Protein AF-0000000082645077 (afdb_homodimer)

Solvent-accessible surface area (backbone atoms only — not comparable to full-atom values): 9874 Å² total; per-residue (Å²): 129,89,68,82,76,76,84,71,84,63,96,51,67,47,40,76,39,83,41,54,35,38,52,35,47,52,47,44,44,51,52,49,15,63,71,71,72,48,51,51,40,56,51,53,43,56,54,58,52,54,60,72,70,38,62,68,59,55,52,54,44,64,71,38,95,59,23,68,64,49,48,48,45,55,63,52,60,83,68,73,63,81,120,130,88,68,81,75,77,83,70,82,57,95,54,64,45,42,78,38,81,41,54,36,37,53,36,48,51,47,46,44,51,52,47,15,63,72,71,72,48,50,51,40,57,50,53,43,56,53,56,52,53,61,75,71,39,63,67,59,55,53,53,43,64,70,38,94,60,22,68,64,51,47,47,43,55,62,50,61,81,67,73,64,80,121

Secondary structure (DSSP, 8-state):
-------------EEEEEEEEEHHHHHHHHHHHHHHT--HHHHHHHHHGGGGG-HHHHHHHHTSTTHHHHHHHHH--------/-------------EEEEEEEEEHHHHHHHHHHHHHHT--HHHHHHHHHGGGGG-HHHHHHHHTSTTHHHHHHHHH--------

pLDDT: mean 79.12, std 24.54, range [21.06, 97.06]

Foldseek 3Di:
DPDPPDDDDPPPPDDDDDDDDDPVVVVVLVVVCVVVVHDSVVVVVVVVLCVVVPPVVLVVLVPDPCSVVVCCVSPDPPPPPPD/DPPPPDPPPPVPPDDDDDDDDDPVVVVVLVVVCVVVVHDSVVVVVVVVLCVVVPPVVLVVLVPDPCSVVVCCVSPDPPPPPPD

Organism: NCBI:txid247480

Sequence (166 aa):
MKKMKFIKPRNKQALRVYWKIYGRTRYIVKYYAAYTEHTEEEIVDEFLTNILLDENFLEWIKNKRYNKRIMNRIFNSRETSIGMKKMKFIKPRNKQALRVYWKIYGRTRYIVKYYAAYTEHTEEEIVDEFLTNILLDENFLEWIKNKRYNKRIMNRIFNSRETSIG

Radius of gyration: 17.34 Å; Cα contacts (8 Å, |Δi|>4): 154; chains: 2; bounding box: 53×48×31 Å

Structure (mmCIF, N/CA/C/O backbone):
data_AF-0000000082645077-model_v1
#
loop_
_entity.id
_entity.type
_entity.pdbx_description
1 polymer 'FAD assembly factor SdhE'
#
loop_
_atom_site.group_PDB
_atom_site.id
_atom_site.type_symbol
_atom_site.label_atom_id
_atom_site.label_alt_id
_atom_site.label_comp_id
_atom_site.label_asym_id
_atom_site.label_entity_id
_atom_site.label_seq_id
_atom_site.pdbx_PDB_ins_code
_atom_site.Cartn_x
_atom_site.Cartn_y
_atom_site.Cartn_z
_atom_site.occupancy
_atom_site.B_iso_or_equiv
_atom_site.auth_seq_id
_atom_site.auth_comp_id
_atom_site.auth_asym_id
_atom_site.auth_atom_id
_atom_site.pdbx_PDB_model_num
ATOM 1 N N . MET A 1 1 ? 14.414 11.109 -18.719 1 22.25 1 MET A N 1
ATOM 2 C CA . MET A 1 1 ? 14.008 9.75 -18.375 1 22.25 1 MET A CA 1
ATOM 3 C C . MET A 1 1 ? 14.156 9.516 -16.875 1 22.25 1 MET A C 1
ATOM 5 O O . MET A 1 1 ? 15.266 9.492 -16.344 1 22.25 1 MET A O 1
ATOM 9 N N . LYS A 1 2 ? 13.32 10.102 -15.914 1 28.69 2 LYS A N 1
ATOM 10 C CA . LYS A 1 2 ? 13.586 10.195 -14.484 1 28.69 2 LYS A CA 1
ATOM 11 C C . LYS A 1 2 ? 13.68 8.812 -13.852 1 28.69 2 LYS A C 1
ATOM 13 O O . LYS A 1 2 ? 12.758 8 -13.977 1 28.69 2 LYS A O 1
ATOM 18 N N . LYS A 1 3 ? 14.961 8.266 -13.664 1 30.94 3 LYS A N 1
ATOM 19 C CA . LYS A 1 3 ? 15.508 7.008 -13.18 1 30.94 3 LYS A CA 1
ATOM 20 C C . LYS A 1 3 ? 14.812 6.566 -11.891 1 30.94 3 LYS A C 1
ATOM 22 O O . LYS A 1 3 ? 14.531 7.391 -11.023 1 30.94 3 LYS A O 1
ATOM 27 N N . MET A 1 4 ? 14.25 5.5 -12.008 1 31.78 4 MET A N 1
ATOM 28 C CA . MET A 1 4 ? 13.664 4.844 -10.844 1 31.78 4 MET A CA 1
ATOM 29 C C . MET A 1 4 ? 14.625 4.875 -9.664 1 31.78 4 MET A C 1
ATOM 31 O O . MET A 1 4 ? 15.781 4.477 -9.789 1 31.78 4 MET A O 1
ATOM 35 N N . LYS A 1 5 ? 14.836 5.867 -8.898 1 36.72 5 LYS A N 1
ATOM 36 C CA . LYS A 1 5 ? 15.719 5.984 -7.742 1 36.72 5 LYS A CA 1
ATOM 37 C C . LYS A 1 5 ? 15.555 4.793 -6.801 1 36.72 5 LYS A C 1
ATOM 39 O O . LYS A 1 5 ? 14.43 4.387 -6.504 1 36.72 5 LYS A O 1
ATOM 44 N N . PHE A 1 6 ? 16.594 3.93 -6.883 1 33.56 6 PHE A N 1
ATOM 45 C CA . PHE A 1 6 ? 16.828 2.713 -6.113 1 33.56 6 PHE A CA 1
ATOM 46 C C . PHE A 1 6 ? 16.766 2.994 -4.617 1 33.56 6 PHE A C 1
ATOM 48 O O . PHE A 1 6 ? 17.094 4.098 -4.176 1 33.56 6 PHE A O 1
ATOM 55 N N . ILE A 1 7 ? 16.062 2.266 -3.867 1 37.91 7 ILE A N 1
ATOM 56 C CA . ILE A 1 7 ? 15.602 2.305 -2.482 1 37.91 7 ILE A CA 1
ATOM 57 C C . ILE A 1 7 ? 16.797 2.111 -1.539 1 37.91 7 ILE A C 1
ATOM 59 O O . ILE A 1 7 ? 17.453 1.077 -1.578 1 37.91 7 ILE A O 1
ATOM 63 N N . LYS A 1 8 ? 17.641 3.133 -1.271 1 35.66 8 LYS A N 1
ATOM 64 C CA . LYS A 1 8 ? 18.641 2.91 -0.223 1 35.66 8 LYS A CA 1
ATOM 65 C C . LYS A 1 8 ? 17.969 2.691 1.131 1 35.66 8 LYS A C 1
ATOM 67 O O . LYS A 1 8 ? 16.953 3.326 1.439 1 35.66 8 LYS A O 1
ATOM 72 N N . PRO A 1 9 ? 18.453 1.648 1.857 1 35.16 9 PRO A N 1
ATOM 73 C CA . PRO A 1 9 ? 17.844 1.271 3.139 1 35.16 9 PRO A CA 1
ATOM 74 C C . PRO A 1 9 ? 18 2.352 4.207 1 35.16 9 PRO A C 1
ATOM 76 O O . PRO A 1 9 ? 19.109 2.842 4.43 1 35.16 9 PRO A O 1
ATOM 79 N N . ARG A 1 10 ? 17.719 3.48 4.328 1 41.16 10 ARG A N 1
ATOM 80 C CA . ARG A 1 10 ? 17.969 4.297 5.512 1 41.16 10 ARG A CA 1
ATOM 81 C C . ARG A 1 10 ? 17.328 3.67 6.75 1 41.16 10 ARG A C 1
ATOM 83 O O . ARG A 1 10 ? 16.359 2.916 6.645 1 41.16 10 ARG A O 1
ATOM 90 N N . ASN A 1 11 ? 18.156 3.57 7.949 1 41.81 11 ASN A N 1
ATOM 91 C CA . ASN A 1 11 ? 17.656 3.139 9.25 1 41.81 11 ASN A CA 1
ATOM 92 C C . ASN A 1 11 ? 16.25 3.686 9.531 1 41.81 11 ASN A C 1
ATOM 94 O O . ASN A 1 11 ? 16.109 4.785 10.062 1 41.81 11 ASN A O 1
ATOM 98 N N . LYS A 1 12 ? 15.492 3.793 8.539 1 52.06 12 LYS A N 1
ATOM 99 C CA . LYS A 1 12 ? 14.188 4.441 8.625 1 52.06 12 LYS A CA 1
ATOM 100 C C . LYS A 1 12 ? 13.289 3.732 9.633 1 52.06 12 LYS A C 1
ATOM 102 O O . LYS A 1 12 ? 13.383 2.516 9.805 1 52.06 12 LYS A O 1
ATOM 107 N N . GLN A 1 13 ? 13.07 4.516 10.781 1 63.06 13 GLN A N 1
ATOM 108 C CA . GLN A 1 13 ? 12.227 4.055 11.883 1 63.06 13 GLN A CA 1
ATOM 109 C C . GLN A 1 13 ? 11.023 3.283 11.359 1 63.06 13 GLN A C 1
ATOM 111 O O . GLN A 1 13 ? 9.93 3.846 11.219 1 63.06 13 GLN A O 1
ATOM 116 N N . ALA A 1 14 ? 11.422 2.365 10.672 1 67.75 14 ALA A N 1
ATOM 117 C CA . ALA A 1 14 ? 10.32 1.484 10.289 1 67.75 14 ALA A CA 1
ATOM 118 C C . ALA A 1 14 ? 9.695 0.826 11.516 1 67.75 14 ALA A C 1
ATOM 120 O O . ALA A 1 14 ? 10.406 0.444 12.453 1 67.75 14 ALA A O 1
ATOM 121 N N . LEU A 1 15 ? 8.461 1.074 11.617 1 78.25 15 LEU A N 1
ATOM 122 C CA . LEU A 1 15 ? 7.68 0.444 12.672 1 78.25 15 LEU A CA 1
ATOM 123 C C . LEU A 1 15 ? 6.676 -0.548 12.094 1 78.25 15 LEU A C 1
ATOM 125 O O . LEU A 1 15 ? 6.277 -0.428 10.938 1 78.25 15 LEU A O 1
ATOM 129 N N . ARG A 1 16 ? 6.398 -1.493 12.938 1 84 16 ARG A N 1
ATOM 130 C CA . ARG A 1 16 ? 5.395 -2.469 12.523 1 84 16 ARG A CA 1
ATOM 131 C C . ARG A 1 16 ? 4.004 -1.849 12.516 1 84 16 ARG A C 1
ATOM 133 O O . ARG A 1 16 ? 3.631 -1.127 13.445 1 84 16 ARG A O 1
ATOM 140 N N . VAL A 1 17 ? 3.459 -2.037 11.391 1 86.44 17 VAL A N 1
ATOM 141 C CA . VAL A 1 17 ? 2.068 -1.605 11.281 1 86.44 17 VAL A CA 1
ATOM 142 C C . VAL A 1 17 ? 1.16 -2.822 11.125 1 86.44 17 VAL A C 1
ATOM 144 O O . VAL A 1 17 ? 1.559 -3.828 10.531 1 86.44 17 VAL A O 1
ATOM 147 N N . TYR A 1 18 ? -0.104 -2.691 11.75 1 84.94 18 TYR A N 1
ATOM 148 C CA . TYR A 1 18 ? -1.086 -3.768 11.672 1 84.94 18 TYR A CA 1
ATOM 149 C C . TYR A 1 18 ? -2.295 -3.344 10.852 1 84.94 18 TYR A C 1
ATOM 151 O O . TYR A 1 18 ? -3.26 -2.797 11.391 1 84.94 18 TYR A O 1
ATOM 159 N N . TRP A 1 19 ? -2.139 -3.539 9.555 1 91.44 19 TRP A N 1
ATOM 160 C CA . TRP A 1 19 ? -3.295 -3.291 8.695 1 91.44 19 TRP A CA 1
ATOM 161 C C . TRP A 1 19 ? -4.012 -4.594 8.359 1 91.44 19 TRP A C 1
ATOM 163 O O . TRP A 1 19 ? -3.367 -5.613 8.102 1 91.44 19 TRP A O 1
ATOM 173 N N . LYS A 1 20 ? -5.293 -4.582 8.461 1 90.06 20 LYS A N 1
ATOM 174 C CA . LYS A 1 20 ? -6.09 -5.672 7.906 1 90.06 20 LYS A CA 1
ATOM 175 C C . LYS A 1 20 ? -6.184 -5.57 6.387 1 90.06 20 LYS A C 1
ATOM 177 O O . LYS A 1 20 ? -6.797 -4.645 5.859 1 90.06 20 LYS A O 1
ATOM 182 N N . ILE A 1 21 ? -5.586 -6.566 5.758 1 91.94 21 ILE A N 1
ATOM 183 C CA . ILE A 1 21 ? -5.477 -6.527 4.305 1 91.94 21 ILE A CA 1
ATOM 184 C C . ILE A 1 21 ? -6.188 -7.734 3.697 1 91.94 21 ILE A C 1
ATOM 186 O O . ILE A 1 21 ? -6.113 -8.844 4.234 1 91.94 21 ILE A O 1
ATOM 190 N N . TYR A 1 22 ? -6.863 -7.492 2.598 1 87.38 22 TYR A N 1
ATOM 191 C CA . TYR A 1 22 ? -7.539 -8.57 1.889 1 87.38 22 TYR A CA 1
ATOM 192 C C . TYR A 1 22 ? -6.539 -9.594 1.364 1 87.38 22 TYR A C 1
ATOM 194 O O . TYR A 1 22 ? -5.418 -9.234 0.987 1 87.38 22 TYR A O 1
ATOM 202 N N . GLY A 1 23 ? -6.969 -10.773 1.388 1 88.69 23 GLY A N 1
ATOM 203 C CA . GLY A 1 23 ? -6.133 -11.867 0.914 1 88.69 23 GLY A CA 1
ATOM 204 C C . GLY A 1 23 ? -5.586 -11.633 -0.483 1 88.69 23 GLY A C 1
ATOM 205 O O . GLY A 1 23 ? -4.395 -11.828 -0.727 1 88.69 23 GLY A O 1
ATOM 206 N N . ARG A 1 24 ? -6.414 -11.203 -1.298 1 91.44 24 ARG A N 1
ATOM 207 C CA . ARG A 1 24 ? -6.008 -10.93 -2.674 1 91.44 24 ARG A CA 1
ATOM 208 C C . ARG A 1 24 ? -4.859 -9.93 -2.719 1 91.44 24 ARG A C 1
ATOM 210 O O . ARG A 1 24 ? -3.867 -10.148 -3.416 1 91.44 24 ARG A O 1
ATOM 217 N N . THR A 1 25 ? -5.031 -8.859 -2.023 1 94.31 25 THR A N 1
ATOM 218 C CA . THR A 1 25 ? -4.008 -7.82 -1.992 1 94.31 25 THR A CA 1
ATOM 219 C C . THR A 1 25 ? -2.701 -8.367 -1.421 1 94.31 25 THR A C 1
ATOM 221 O O . THR A 1 25 ? -1.621 -8.078 -1.938 1 94.31 25 THR A O 1
ATOM 224 N N . ARG A 1 26 ? -2.803 -9.203 -0.411 1 94.31 26 ARG A N 1
ATOM 225 C CA . ARG A 1 26 ? -1.617 -9.828 0.166 1 94.31 26 ARG A CA 1
ATOM 226 C C . ARG A 1 26 ? -0.901 -10.703 -0.862 1 94.31 26 ARG A C 1
ATOM 228 O O . ARG A 1 26 ? 0.33 -10.695 -0.937 1 94.31 26 ARG A O 1
ATOM 235 N N . TYR A 1 27 ? -1.631 -11.391 -1.647 1 94.31 27 TYR A N 1
ATOM 236 C CA . TYR A 1 27 ? -1.033 -12.242 -2.668 1 94.31 27 TYR A CA 1
ATOM 237 C C . TYR A 1 27 ? -0.37 -11.406 -3.758 1 94.31 27 TYR A C 1
ATOM 239 O O . TYR A 1 27 ? 0.713 -11.75 -4.238 1 94.31 27 TYR A O 1
ATOM 247 N N . ILE A 1 28 ? -1.015 -10.391 -4.098 1 96.12 28 ILE A N 1
ATOM 248 C CA . ILE A 1 28 ? -0.447 -9.492 -5.102 1 96.12 28 ILE A CA 1
ATOM 249 C C . ILE A 1 28 ? 0.927 -9.016 -4.648 1 96.12 28 ILE A C 1
ATOM 251 O O . ILE A 1 28 ? 1.904 -9.102 -5.395 1 96.12 28 ILE A O 1
ATOM 255 N N . VAL A 1 29 ? 0.992 -8.508 -3.416 1 96.62 29 VAL A N 1
ATOM 256 C CA . VAL A 1 29 ? 2.24 -7.992 -2.869 1 96.62 29 VAL A CA 1
ATOM 257 C C . VAL A 1 29 ? 3.283 -9.109 -2.812 1 96.62 29 VAL A C 1
ATOM 259 O O . VAL A 1 29 ? 4.441 -8.906 -3.188 1 96.62 29 VAL A O 1
ATOM 262 N N . LYS A 1 30 ? 2.877 -10.273 -2.387 1 96.19 30 LYS A N 1
ATOM 263 C CA . LYS A 1 30 ? 3.77 -11.422 -2.256 1 96.19 30 LYS A CA 1
ATOM 264 C C . LYS A 1 30 ? 4.387 -11.797 -3.602 1 96.19 30 LYS A C 1
ATOM 266 O O . LYS A 1 30 ? 5.605 -11.953 -3.709 1 96.19 30 LYS A O 1
ATOM 271 N N . TYR A 1 31 ? 3.588 -11.922 -4.602 1 96.5 31 TYR A N 1
ATOM 272 C CA . TYR A 1 31 ? 4.074 -12.336 -5.914 1 96.5 31 TYR A CA 1
ATOM 273 C C . TYR A 1 31 ? 4.883 -11.227 -6.57 1 96.5 31 TYR A C 1
ATOM 275 O O . TYR A 1 31 ? 5.863 -11.492 -7.27 1 96.5 31 TYR A O 1
ATOM 283 N N . TYR A 1 32 ? 4.508 -10.008 -6.375 1 96.94 32 TYR A N 1
ATOM 284 C CA . TYR A 1 32 ? 5.273 -8.898 -6.934 1 96.94 32 TYR A CA 1
ATOM 285 C C . TYR A 1 32 ? 6.66 -8.82 -6.301 1 96.94 32 TYR A C 1
ATOM 287 O O . TYR A 1 32 ? 7.641 -8.492 -6.973 1 96.94 32 TYR A O 1
ATOM 295 N N . ALA A 1 33 ? 6.676 -9.039 -4.965 1 96.75 33 ALA A N 1
ATOM 296 C CA . ALA A 1 33 ? 7.957 -9.102 -4.262 1 96.75 33 ALA A CA 1
ATOM 297 C C . ALA A 1 33 ? 8.859 -10.172 -4.871 1 96.75 33 ALA A C 1
ATOM 299 O O . ALA A 1 33 ? 10.047 -9.922 -5.109 1 96.75 33 ALA A O 1
ATOM 300 N N . ALA A 1 34 ? 8.273 -11.336 -5.188 1 96 34 ALA A N 1
ATOM 301 C CA . ALA A 1 34 ? 9.031 -12.414 -5.836 1 96 34 ALA A CA 1
ATOM 302 C C . ALA A 1 34 ? 9.477 -12 -7.234 1 96 34 ALA A C 1
ATOM 304 O O . ALA A 1 34 ? 10.625 -12.234 -7.621 1 96 34 ALA A O 1
ATOM 305 N N . TYR A 1 35 ? 8.609 -11.359 -7.906 1 96.12 35 TYR A N 1
ATOM 306 C CA . TYR A 1 35 ? 8.836 -10.906 -9.273 1 96.12 35 TYR A CA 1
ATOM 307 C C . TYR A 1 35 ? 9.992 -9.906 -9.328 1 96.12 35 TYR A C 1
ATOM 309 O O . TYR A 1 35 ? 10.867 -10.008 -10.188 1 96.12 35 TYR A O 1
ATOM 317 N N . THR A 1 36 ? 10.031 -8.938 -8.445 1 96.69 36 THR A N 1
ATOM 318 C CA . THR A 1 36 ? 11 -7.848 -8.461 1 96.69 36 THR A CA 1
ATOM 319 C C . THR A 1 36 ? 12.211 -8.195 -7.602 1 96.69 36 THR A C 1
ATOM 321 O O . THR A 1 36 ? 13.188 -7.438 -7.562 1 96.69 36 THR A O 1
ATOM 324 N N . GLU A 1 37 ? 12.164 -9.32 -6.832 1 95.75 37 GLU A N 1
ATOM 325 C CA . GLU A 1 37 ? 13.219 -9.719 -5.906 1 95.75 37 GLU A CA 1
ATOM 326 C C . GLU A 1 37 ? 13.422 -8.672 -4.812 1 95.75 37 GLU A C 1
ATOM 328 O O . GLU A 1 37 ? 14.555 -8.289 -4.52 1 95.75 37 GLU A O 1
ATOM 333 N N . HIS A 1 38 ? 12.398 -8.078 -4.301 1 95.81 38 HIS A N 1
ATOM 334 C CA . HIS A 1 38 ? 12.336 -7.176 -3.154 1 95.81 38 HIS A CA 1
ATOM 335 C C . HIS A 1 38 ? 11.508 -7.781 -2.025 1 95.81 38 HIS A C 1
ATOM 337 O O . HIS A 1 38 ? 10.844 -8.805 -2.215 1 95.81 38 HIS A O 1
ATOM 343 N N . THR A 1 39 ? 11.672 -7.188 -0.858 1 95 39 THR A N 1
ATOM 344 C CA . THR A 1 39 ? 10.812 -7.633 0.238 1 95 39 THR A CA 1
ATOM 345 C C . THR A 1 39 ? 9.422 -7.027 0.114 1 95 39 THR A C 1
ATOM 347 O O . THR A 1 39 ? 9.234 -6.016 -0.569 1 95 39 THR A O 1
ATOM 350 N N . GLU A 1 40 ? 8.438 -7.691 0.71 1 95.75 40 GLU A N 1
ATOM 351 C CA . GLU A 1 40 ? 7.078 -7.152 0.723 1 95.75 40 GLU A CA 1
ATOM 352 C C . GLU A 1 40 ? 7.051 -5.742 1.306 1 95.75 40 GLU A C 1
ATOM 354 O O . GLU A 1 40 ? 6.359 -4.863 0.788 1 95.75 40 GLU A O 1
ATOM 359 N N . GLU A 1 41 ? 7.812 -5.562 2.365 1 93.75 41 GLU A N 1
ATOM 360 C CA . GLU A 1 41 ? 7.879 -4.258 3.023 1 93.75 41 GLU A CA 1
ATOM 361 C C . GLU A 1 41 ? 8.375 -3.18 2.064 1 93.75 41 GLU A C 1
ATOM 363 O O . GLU A 1 41 ? 7.848 -2.064 2.053 1 93.75 41 GLU A O 1
ATOM 368 N N . GLU A 1 42 ? 9.344 -3.48 1.31 1 93.56 42 GLU A N 1
ATOM 369 C CA . GLU A 1 42 ? 9.859 -2.539 0.322 1 93.56 42 GLU A CA 1
ATOM 370 C C . GLU A 1 42 ? 8.812 -2.221 -0.74 1 93.56 42 GLU A C 1
ATOM 372 O O . GLU A 1 42 ? 8.648 -1.063 -1.136 1 93.56 42 GLU A O 1
ATOM 377 N N . ILE A 1 43 ? 8.086 -3.242 -1.192 1 95.38 43 ILE A N 1
ATOM 378 C CA . ILE A 1 43 ? 7.043 -3.076 -2.199 1 95.38 43 ILE A CA 1
ATOM 379 C C . ILE A 1 43 ? 5.938 -2.174 -1.655 1 95.38 43 ILE A C 1
ATOM 381 O O . ILE A 1 43 ? 5.527 -1.218 -2.318 1 95.38 43 ILE A O 1
ATOM 385 N N . VAL A 1 44 ? 5.473 -2.494 -0.463 1 96.06 44 VAL A N 1
ATOM 386 C CA . VAL A 1 44 ? 4.379 -1.748 0.152 1 96.06 44 VAL A CA 1
ATOM 387 C C . VAL A 1 44 ? 4.793 -0.291 0.346 1 96.06 44 VAL A C 1
ATOM 389 O O . VAL A 1 44 ? 4.062 0.625 -0.04 1 96.06 44 VAL A O 1
ATOM 392 N N . ASP A 1 45 ? 5.977 -0.073 0.841 1 92.88 45 ASP A N 1
ATOM 393 C CA . ASP A 1 45 ? 6.473 1.278 1.08 1 92.88 45 ASP A CA 1
ATOM 394 C C . ASP A 1 45 ? 6.539 2.076 -0.219 1 92.88 45 ASP A C 1
ATOM 396 O O . ASP A 1 45 ? 6.078 3.219 -0.277 1 92.88 45 ASP A O 1
ATOM 400 N N . GLU A 1 46 ? 7.062 1.467 -1.194 1 92.5 46 GLU A N 1
ATOM 401 C CA . GLU A 1 46 ? 7.258 2.16 -2.465 1 92.5 46 GLU A CA 1
ATOM 402 C C . GLU A 1 46 ? 5.922 2.494 -3.121 1 92.5 46 GLU A C 1
ATOM 404 O O . GLU A 1 46 ? 5.73 3.604 -3.621 1 92.5 46 GLU A O 1
ATOM 409 N N . PHE A 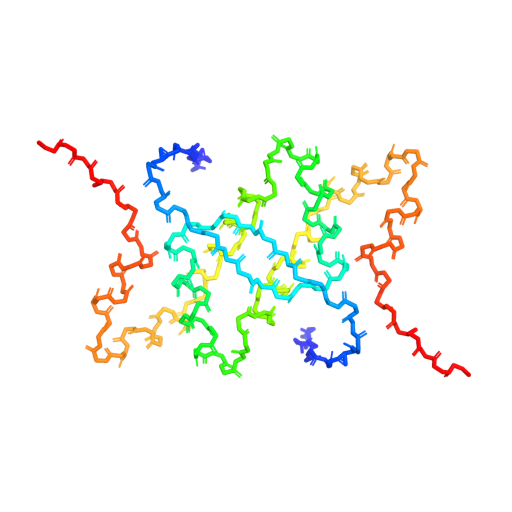1 47 ? 5.047 1.593 -3.164 1 94.56 47 PHE A N 1
ATOM 410 C CA . PHE A 1 47 ? 3.777 1.817 -3.848 1 94.56 47 PHE A CA 1
ATOM 411 C C . PHE A 1 47 ? 2.932 2.842 -3.098 1 94.56 47 PHE A C 1
ATOM 413 O O . PHE A 1 47 ? 2.242 3.654 -3.715 1 94.56 47 PHE A O 1
ATOM 420 N N . LEU A 1 48 ? 2.945 2.826 -1.779 1 95.75 48 LEU A N 1
ATOM 421 C CA . LEU A 1 48 ? 2.131 3.75 -0.998 1 95.75 48 LEU A CA 1
ATOM 422 C C . LEU A 1 48 ? 2.664 5.176 -1.11 1 95.75 48 LEU A C 1
ATOM 424 O O . LEU A 1 48 ? 1.904 6.137 -0.981 1 95.75 48 LEU A O 1
ATOM 428 N N . THR A 1 49 ? 3.918 5.32 -1.389 1 93.25 49 THR A N 1
ATOM 429 C CA . THR A 1 49 ? 4.477 6.652 -1.578 1 93.25 49 THR A CA 1
ATOM 430 C 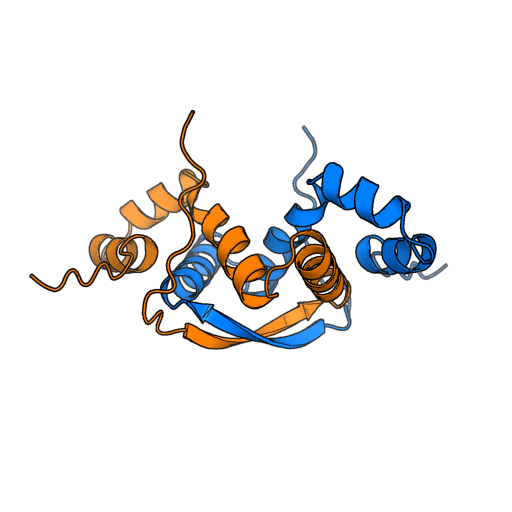C . THR A 1 49 ? 3.893 7.312 -2.824 1 93.25 49 THR A C 1
ATOM 432 O O . THR A 1 49 ? 3.918 8.539 -2.955 1 93.25 49 THR A O 1
ATOM 435 N N . ASN A 1 50 ? 3.268 6.477 -3.682 1 91.25 50 ASN A N 1
ATOM 436 C CA . ASN A 1 50 ? 2.643 7.004 -4.891 1 91.25 50 ASN A CA 1
ATOM 437 C C . ASN A 1 50 ? 1.433 7.871 -4.562 1 91.25 50 ASN A C 1
ATOM 439 O O . ASN A 1 50 ? 0.958 8.633 -5.41 1 91.25 50 ASN A O 1
ATOM 443 N N . ILE A 1 51 ? 0.96 7.809 -3.447 1 95.06 51 ILE A N 1
ATOM 444 C CA . ILE A 1 51 ? -0.136 8.648 -2.982 1 95.06 51 ILE A CA 1
ATOM 445 C C . ILE A 1 51 ? 0.243 10.125 -3.137 1 95.06 51 ILE A C 1
ATOM 447 O O . ILE A 1 51 ? -0.615 10.969 -3.406 1 95.06 51 ILE A O 1
ATOM 451 N N . LEU A 1 52 ? 1.521 10.43 -3.1 1 94.19 52 LEU A N 1
ATOM 452 C CA . LEU A 1 52 ? 2.016 11.805 -3.141 1 94.19 52 LEU A CA 1
ATOM 453 C C . LEU A 1 52 ? 1.895 12.383 -4.547 1 94.19 52 LEU A C 1
ATOM 455 O O . LEU A 1 52 ? 2.078 13.586 -4.746 1 94.19 52 LEU A O 1
ATOM 459 N N . LEU A 1 53 ? 1.492 11.555 -5.477 1 92.88 53 LEU A N 1
ATOM 460 C CA . LEU A 1 53 ? 1.284 12.023 -6.844 1 92.88 53 LEU A CA 1
ATOM 461 C C . LEU A 1 53 ? -0.081 12.688 -6.988 1 92.88 53 LEU A C 1
ATOM 463 O O . LEU A 1 53 ? -0.35 13.352 -7.992 1 92.88 53 LEU A O 1
ATOM 467 N N . ASP A 1 54 ? -0.912 12.492 -6.031 1 93.62 54 ASP A N 1
ATOM 468 C CA . ASP A 1 54 ? -2.215 13.148 -6.035 1 93.62 54 ASP A CA 1
ATOM 469 C C . ASP A 1 54 ? -2.084 14.633 -5.68 1 93.62 54 ASP A C 1
ATOM 471 O O . ASP A 1 54 ? -1.974 14.984 -4.504 1 93.62 54 ASP A O 1
ATOM 475 N N . GLU A 1 55 ? -2.209 15.43 -6.664 1 95 55 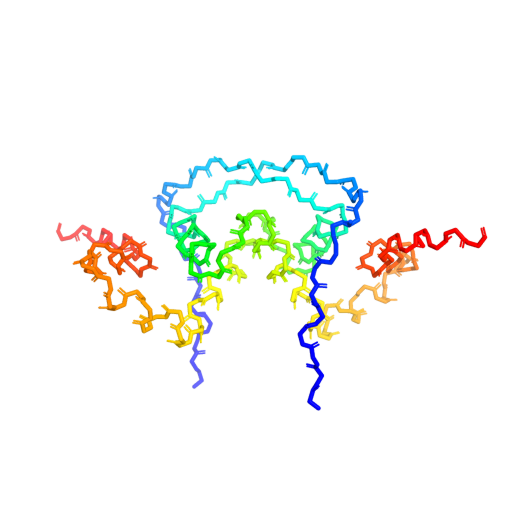GLU A N 1
ATOM 476 C CA . GLU A 1 55 ? -2.008 16.859 -6.488 1 95 55 GLU A CA 1
ATOM 477 C C . GLU A 1 55 ? -3.088 17.469 -5.594 1 95 55 GLU A C 1
ATOM 479 O O . GLU A 1 55 ? -2.828 18.406 -4.848 1 95 55 GLU A O 1
ATOM 484 N N . ASN A 1 56 ? -4.301 16.953 -5.715 1 96.94 56 ASN A N 1
ATOM 485 C CA . ASN A 1 56 ? -5.383 17.453 -4.871 1 96.94 56 ASN A CA 1
ATOM 486 C C . ASN A 1 56 ? -5.125 17.172 -3.396 1 96.94 56 ASN A C 1
ATOM 488 O O . ASN A 1 56 ? -5.484 17.969 -2.529 1 96.94 56 ASN A O 1
ATOM 492 N N . PHE A 1 57 ? -4.574 16 -3.17 1 96.25 57 PHE A N 1
ATOM 493 C CA . PHE A 1 57 ? -4.184 15.648 -1.813 1 96.25 57 PHE A CA 1
ATOM 494 C C . PHE A 1 57 ? -3.154 16.625 -1.267 1 96.25 57 PHE A C 1
ATOM 496 O O . PHE A 1 57 ? -3.281 17.094 -0.135 1 96.25 57 PHE A O 1
ATOM 503 N N . LEU A 1 58 ? -2.158 16.969 -2.018 1 95.94 58 LEU A N 1
ATOM 504 C CA . LEU A 1 58 ? -1.121 17.906 -1.594 1 95.94 58 LEU A CA 1
ATOM 505 C C . LEU A 1 58 ? -1.707 19.297 -1.348 1 95.94 58 LEU A C 1
ATOM 507 O O . LEU A 1 58 ? -1.304 19.984 -0.409 1 95.94 58 LEU A O 1
ATOM 511 N N . GLU A 1 59 ? -2.619 19.719 -2.158 1 96.56 59 GLU A N 1
ATOM 512 C CA . GLU A 1 59 ? -3.295 21 -1.965 1 96.56 59 GLU A CA 1
ATOM 513 C C . GLU A 1 59 ? -4.094 21 -0.666 1 96.56 59 GLU A C 1
ATOM 515 O O . GLU A 1 59 ? -4.129 22.016 0.041 1 96.56 59 GLU A O 1
ATOM 520 N N . TRP A 1 60 ? -4.777 19.875 -0.492 1 96.94 60 TRP A N 1
ATOM 521 C CA . TRP A 1 60 ? -5.543 19.719 0.742 1 96.94 60 TRP A CA 1
ATOM 522 C C . TRP A 1 60 ? -4.645 19.891 1.963 1 96.94 60 TRP A C 1
ATOM 524 O O . TRP A 1 60 ? -5.027 20.547 2.938 1 96.94 60 TRP A O 1
ATOM 534 N N . ILE A 1 61 ? -3.465 19.266 1.957 1 96.19 61 ILE A N 1
ATOM 535 C CA . ILE A 1 61 ? -2.514 19.375 3.059 1 96.19 61 ILE A CA 1
ATOM 536 C C . ILE A 1 61 ? -2.117 20.844 3.258 1 96.19 61 ILE A C 1
ATOM 538 O O . ILE A 1 61 ? -2.035 21.312 4.391 1 96.19 61 ILE A O 1
ATOM 542 N N . LYS A 1 62 ? -1.857 21.547 2.193 1 95.12 62 LYS A N 1
ATOM 543 C CA . LYS A 1 62 ? -1.39 22.922 2.242 1 95.12 62 LYS A CA 1
ATOM 544 C C . LYS A 1 62 ? -2.41 23.828 2.934 1 95.12 62 LYS A C 1
ATOM 546 O O . LYS A 1 62 ? -2.053 24.875 3.477 1 95.12 62 LYS A O 1
ATOM 551 N N . ASN A 1 63 ? -3.633 23.453 2.887 1 95.44 63 ASN A N 1
ATOM 552 C CA . ASN A 1 63 ? -4.711 24.25 3.451 1 95.44 63 ASN A CA 1
ATOM 553 C C . ASN A 1 63 ? -4.938 23.938 4.926 1 95.44 63 ASN A C 1
ATOM 555 O O . ASN A 1 63 ? -5.805 24.531 5.57 1 95.44 63 ASN A O 1
ATOM 559 N N . LYS A 1 64 ? -4.273 23.047 5.367 1 94.81 64 LYS A N 1
ATOM 560 C CA . LYS A 1 64 ? -4.359 22.719 6.785 1 94.81 64 LYS A CA 1
ATOM 561 C C . LYS A 1 64 ? -3.547 23.688 7.629 1 94.81 64 LYS A C 1
ATOM 563 O O . LYS A 1 64 ? -2.535 24.219 7.168 1 94.81 64 LYS A O 1
ATOM 568 N N . ARG A 1 65 ? -4.043 23.953 8.812 1 93.56 65 ARG A N 1
ATOM 569 C CA . ARG A 1 65 ? -3.344 24.844 9.742 1 93.56 65 ARG A CA 1
ATOM 570 C C . ARG A 1 65 ? -1.935 24.328 10.031 1 93.56 65 ARG A C 1
ATOM 572 O O . ARG A 1 65 ? -0.993 25.125 10.125 1 93.56 65 ARG A O 1
ATOM 579 N N . TYR A 1 66 ? -1.648 23.016 10.109 1 92 66 TYR A N 1
ATOM 580 C CA . TYR A 1 66 ? -0.368 22.406 10.43 1 92 66 TYR A CA 1
ATOM 581 C C . TYR A 1 66 ? 0.274 21.797 9.188 1 92 66 TYR A C 1
ATOM 583 O O . TYR A 1 66 ? 0.946 20.766 9.273 1 92 66 TYR A O 1
ATOM 591 N N . ASN A 1 67 ? 0.108 22.516 8.164 1 93.44 67 ASN A N 1
ATOM 592 C CA . ASN A 1 67 ? 0.554 21.969 6.883 1 93.44 67 ASN A CA 1
ATOM 593 C C . ASN A 1 67 ? 2.072 21.828 6.836 1 93.44 67 ASN A C 1
ATOM 595 O O . ASN A 1 67 ? 2.592 20.875 6.262 1 93.44 67 ASN A O 1
ATOM 599 N N . LYS A 1 68 ? 2.82 22.719 7.484 1 92.44 68 LYS A N 1
ATOM 600 C CA . LYS A 1 68 ? 4.277 22.641 7.484 1 92.44 68 LYS A CA 1
ATOM 601 C C . LYS A 1 68 ? 4.758 21.375 8.18 1 92.44 68 LYS A C 1
ATOM 603 O O . LYS A 1 68 ? 5.66 20.688 7.684 1 92.44 68 LYS A O 1
ATOM 608 N N . ARG A 1 69 ? 4.16 21.109 9.336 1 92.69 69 ARG A N 1
ATOM 609 C CA . ARG A 1 69 ? 4.516 19.906 10.086 1 92.69 69 ARG A CA 1
ATOM 610 C C . ARG A 1 69 ? 4.188 18.641 9.297 1 92.69 69 ARG A C 1
ATOM 612 O O . ARG A 1 69 ? 4.992 17.719 9.242 1 92.69 69 ARG A O 1
ATOM 619 N N . ILE A 1 70 ? 3.043 18.641 8.648 1 93.75 70 ILE A N 1
ATOM 620 C CA . ILE A 1 70 ? 2.609 17.484 7.863 1 93.75 70 ILE A CA 1
ATOM 621 C C . ILE A 1 70 ? 3.549 17.281 6.676 1 93.75 70 ILE A C 1
ATOM 623 O O . ILE A 1 70 ? 4.02 16.172 6.434 1 93.75 70 ILE A O 1
ATOM 627 N N . MET A 1 71 ? 3.834 18.344 6.051 1 91.94 71 MET A N 1
ATOM 628 C CA . MET A 1 71 ? 4.707 18.281 4.883 1 91.94 71 MET A CA 1
ATOM 629 C C . MET A 1 71 ? 6.09 17.75 5.262 1 91.94 71 MET A C 1
ATOM 631 O O . MET A 1 71 ? 6.688 16.969 4.52 1 91.94 71 MET A O 1
ATOM 635 N N . ASN A 1 72 ? 6.578 18.203 6.375 1 90.88 72 ASN A N 1
ATOM 636 C CA . ASN A 1 72 ? 7.867 17.719 6.852 1 90.88 72 ASN A CA 1
ATOM 637 C C . ASN A 1 72 ? 7.844 16.203 7.105 1 90.88 72 ASN A C 1
ATOM 639 O O . ASN A 1 72 ? 8.828 15.516 6.836 1 90.88 72 ASN A O 1
ATOM 643 N N . ARG A 1 73 ? 6.766 15.727 7.496 1 89.69 73 ARG A N 1
ATOM 644 C CA . ARG A 1 73 ? 6.633 14.305 7.824 1 89.69 73 ARG A CA 1
ATOM 645 C C . ARG A 1 73 ? 6.547 13.461 6.559 1 89.69 73 ARG A C 1
ATOM 647 O O . ARG A 1 73 ? 7.09 12.359 6.504 1 89.69 73 ARG A O 1
ATOM 654 N N . ILE A 1 74 ? 5.898 14.023 5.586 1 91.06 74 ILE A N 1
ATOM 655 C CA . ILE A 1 74 ? 5.602 13.148 4.457 1 91.06 74 ILE A CA 1
ATOM 656 C C . ILE A 1 74 ? 6.68 13.297 3.387 1 91.06 74 ILE A C 1
ATOM 658 O O . ILE A 1 74 ? 6.836 12.43 2.525 1 91.06 74 ILE A O 1
ATOM 662 N N . PHE A 1 75 ? 7.398 14.359 3.371 1 85.25 75 PHE A N 1
ATOM 663 C CA . PHE A 1 75 ? 8.438 14.539 2.365 1 85.25 75 PHE A CA 1
ATOM 664 C C . PHE A 1 75 ? 9.82 14.328 2.973 1 85.25 75 PHE A C 1
ATOM 666 O O . PHE A 1 75 ? 10.789 14.062 2.254 1 85.25 75 PHE A O 1
ATOM 673 N N . ASN A 1 76 ? 10.094 14.734 4.207 1 65.12 76 ASN A N 1
ATOM 674 C CA . ASN A 1 76 ? 11.438 14.656 4.762 1 65.12 76 ASN A CA 1
ATOM 675 C C . ASN A 1 76 ? 11.914 13.211 4.879 1 65.12 76 ASN A C 1
ATOM 677 O O . ASN A 1 76 ? 11.242 12.383 5.488 1 65.12 76 ASN A O 1
ATOM 681 N N . SER A 1 77 ? 12.547 12.906 3.873 1 54.81 77 SER A N 1
ATOM 682 C CA . SER A 1 77 ? 13.398 11.719 3.916 1 54.81 77 SER A CA 1
ATOM 683 C C . SER A 1 77 ? 14.5 11.867 4.965 1 54.81 77 SER A C 1
ATOM 685 O O . SER A 1 77 ? 15.07 12.953 5.125 1 54.81 77 SER A O 1
ATOM 687 N N . ARG A 1 78 ? 14.367 11.609 6.266 1 45.72 78 ARG A N 1
ATOM 688 C CA . ARG A 1 78 ? 15.57 11.82 7.059 1 45.72 78 ARG A CA 1
ATOM 689 C C . ARG A 1 78 ? 16.828 11.562 6.223 1 45.72 78 ARG A C 1
ATOM 691 O O . ARG A 1 78 ? 17.125 10.414 5.898 1 45.72 78 ARG A O 1
ATOM 698 N N . GLU A 1 79 ? 17.094 12.234 5.148 1 38.19 79 GLU A N 1
ATOM 699 C CA . GLU A 1 79 ? 18.516 12.375 4.836 1 38.19 79 GLU A CA 1
ATOM 700 C C . GLU A 1 79 ? 19.281 12.922 6.035 1 38.19 79 GLU A C 1
ATOM 702 O O . GLU A 1 79 ? 19.141 14.086 6.402 1 38.19 79 GLU A O 1
ATOM 707 N N . THR A 1 80 ? 19.141 12.461 7.234 1 34.5 80 THR A N 1
ATOM 708 C CA . THR A 1 80 ? 20.297 12.875 8.039 1 34.5 80 THR A CA 1
ATOM 709 C C . THR A 1 80 ? 21.578 12.852 7.203 1 34.5 80 THR A C 1
ATOM 711 O O . THR A 1 80 ? 22.078 11.781 6.863 1 34.5 80 THR A O 1
ATOM 714 N N . SER A 1 81 ? 21.766 13.57 6.211 1 32.91 81 SER A N 1
ATOM 715 C CA . SER A 1 81 ? 23.125 13.984 5.883 1 32.91 81 SER A CA 1
ATOM 716 C C . SER A 1 81 ? 23.906 14.383 7.133 1 32.91 81 SER A C 1
ATOM 718 O O . SER A 1 81 ? 23.391 15.102 7.988 1 32.91 81 SER A O 1
ATOM 720 N N . ILE A 1 82 ? 24.734 13.5 7.684 1 33.44 82 ILE A N 1
ATOM 721 C CA . ILE A 1 82 ? 25.922 13.969 8.383 1 33.44 82 ILE A CA 1
ATOM 722 C C . ILE A 1 82 ? 26.453 15.227 7.707 1 33.44 82 ILE A C 1
ATOM 724 O O . ILE A 1 82 ? 26.844 15.195 6.535 1 33.44 82 ILE A O 1
ATOM 728 N N . GLY A 1 83 ? 25.875 16.391 7.742 1 23.56 83 GLY A N 1
ATOM 729 C CA . GLY A 1 83 ? 26.891 17.422 7.754 1 23.56 83 GLY A CA 1
ATOM 730 C C . GLY A 1 83 ? 27.906 17.25 8.867 1 23.56 83 GLY A C 1
ATOM 731 O O . GLY A 1 83 ? 27.641 16.594 9.867 1 23.56 83 GLY A O 1
ATOM 732 N N . MET B 1 1 ? -17.766 6.809 -19.422 1 21.06 1 MET B N 1
ATOM 733 C CA . MET B 1 1 ? -17.344 7.375 -18.141 1 21.06 1 MET B CA 1
ATOM 734 C C . MET B 1 1 ? -17.156 6.277 -17.094 1 21.06 1 MET B C 1
ATOM 736 O O . MET B 1 1 ? -18.109 5.613 -16.688 1 21.06 1 MET B O 1
ATOM 740 N N . LYS B 1 2 ? -16.109 5.367 -17.125 1 30.11 2 LYS B N 1
ATOM 741 C CA . LYS B 1 2 ? -16.016 4.109 -16.391 1 30.11 2 LYS B CA 1
ATOM 742 C C . LYS B 1 2 ? -16.062 4.348 -14.875 1 30.11 2 LYS B C 1
ATOM 744 O O . LYS B 1 2 ? -15.32 5.176 -14.344 1 30.11 2 LYS B O 1
ATOM 749 N N . LYS B 1 3 ? -17.344 4.215 -14.297 1 28.81 3 LYS B N 1
ATOM 750 C CA . LYS B 1 3 ? -17.859 4.395 -12.945 1 28.81 3 LYS B CA 1
ATOM 751 C C . LYS B 1 3 ? -16.891 3.826 -11.906 1 28.81 3 LYS B C 1
ATOM 753 O O . LYS B 1 3 ? -16.391 2.713 -12.062 1 28.81 3 LYS B O 1
ATOM 758 N N . MET B 1 4 ? -16.375 4.73 -11.227 1 30.75 4 MET B N 1
ATOM 759 C CA . MET B 1 4 ? -15.562 4.375 -10.055 1 30.75 4 MET B CA 1
ATOM 760 C C . MET B 1 4 ? -16.25 3.299 -9.227 1 30.75 4 MET B C 1
ATOM 762 O O . MET B 1 4 ? -17.406 3.463 -8.828 1 30.75 4 MET B O 1
ATOM 766 N N . LYS B 1 5 ? -16.422 2.043 -9.57 1 34.56 5 LYS B N 1
ATOM 767 C CA . LYS B 1 5 ? -17.078 0.931 -8.891 1 34.56 5 LYS B CA 1
ATOM 768 C C . LYS B 1 5 ? -16.734 0.9 -7.41 1 34.56 5 LYS B 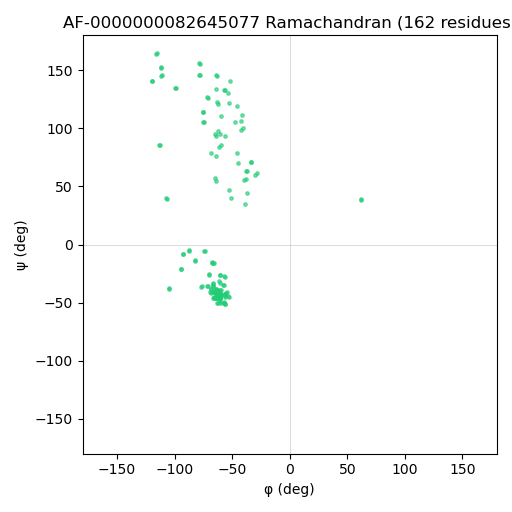C 1
ATOM 770 O O . LYS B 1 5 ? -15.562 1.061 -7.039 1 34.56 5 LYS B O 1
ATOM 775 N N . PHE B 1 6 ? -17.766 1.3 -6.633 1 33.03 6 PHE B N 1
ATOM 776 C CA . PHE B 1 6 ? -17.875 1.369 -5.18 1 33.03 6 PHE B CA 1
ATOM 777 C C . PHE B 1 6 ? -17.5 0.035 -4.547 1 33.03 6 PHE B C 1
ATOM 779 O O . PHE B 1 6 ? -17.781 -1.026 -5.105 1 33.03 6 PHE B O 1
ATOM 786 N N . ILE B 1 7 ? -16.547 -0.003 -3.705 1 36.34 7 ILE B N 1
ATOM 787 C CA . ILE B 1 7 ? -15.883 -1.103 -3.014 1 36.34 7 ILE B CA 1
ATOM 788 C C . ILE B 1 7 ? -16.875 -1.804 -2.088 1 36.34 7 ILE B C 1
ATOM 790 O O . ILE B 1 7 ? -17.406 -1.19 -1.162 1 36.34 7 ILE B O 1
ATOM 794 N N . LYS B 1 8 ? -17.828 -2.66 -2.619 1 35.31 8 LYS B N 1
ATOM 795 C CA . LYS B 1 8 ? -18.656 -3.439 -1.695 1 35.31 8 LYS B CA 1
ATOM 796 C C . LYS B 1 8 ? -17.781 -4.285 -0.77 1 35.31 8 LYS B C 1
ATOM 798 O O . LYS B 1 8 ? -16.75 -4.824 -1.194 1 35.31 8 LYS B O 1
ATOM 803 N N . PRO B 1 9 ? -18.109 -4.223 0.54 1 34.09 9 PRO B N 1
ATOM 804 C CA . PRO B 1 9 ? -17.312 -4.941 1.54 1 34.09 9 PRO B CA 1
ATOM 805 C C . PRO B 1 9 ? -17.359 -6.457 1.357 1 34.09 9 PRO B C 1
ATOM 807 O O . PRO B 1 9 ? -18.453 -7.035 1.262 1 34.09 9 PRO B O 1
ATOM 810 N N . ARG B 1 10 ? -17.125 -7.211 0.448 1 40.69 10 ARG B N 1
ATOM 811 C CA . ARG B 1 10 ? -17.234 -8.664 0.572 1 40.69 10 ARG B CA 1
ATOM 812 C C . ARG B 1 10 ? -16.453 -9.164 1.786 1 40.69 10 ARG B C 1
ATOM 814 O O . ARG B 1 10 ? -15.523 -8.508 2.248 1 40.69 10 ARG B O 1
ATOM 821 N N . ASN B 1 11 ? -17.062 -10.242 2.59 1 41.34 11 ASN B N 1
ATOM 822 C CA . ASN B 1 11 ? -16.391 -10.93 3.688 1 41.34 11 ASN B CA 1
ATOM 823 C C . ASN B 1 11 ? -14.906 -11.148 3.389 1 41.34 11 ASN B C 1
ATOM 825 O O . ASN B 1 11 ? -14.539 -12.125 2.744 1 41.34 11 ASN B O 1
ATOM 829 N N . LYS B 1 12 ? -14.32 -10.164 2.912 1 51.69 12 LYS B N 1
ATOM 830 C CA . LYS B 1 12 ? -12.922 -10.172 2.479 1 51.69 12 LYS B CA 1
ATOM 831 C C . LYS B 1 12 ? -12 -10.609 3.611 1 51.69 12 LYS B C 1
ATOM 833 O O . LYS B 1 12 ? -12.156 -10.172 4.754 1 51.69 12 LYS B O 1
ATOM 838 N N . GLN B 1 13 ? -11.773 -12.023 3.547 1 62.62 13 GLN B N 1
ATOM 839 C CA . GLN B 1 13 ? -10.859 -12.586 4.531 1 62.62 13 GLN B CA 1
ATOM 840 C C . GLN B 1 13 ? -9.672 -11.664 4.77 1 62.62 13 GLN B C 1
ATOM 842 O O . GLN B 1 13 ? -8.594 -11.867 4.195 1 62.62 13 GLN B O 1
ATOM 847 N N . ALA B 1 14 ? -10.086 -10.578 5.09 1 67.31 14 ALA B N 1
ATOM 848 C CA . ALA B 1 14 ? -9 -9.695 5.504 1 67.31 14 ALA B CA 1
ATOM 849 C C . ALA B 1 14 ? -8.289 -10.242 6.734 1 67.31 14 ALA B C 1
ATOM 851 O O . ALA B 1 14 ? -8.93 -10.773 7.645 1 67.31 14 ALA B O 1
ATOM 852 N N . LEU B 1 15 ? -7.051 -10.438 6.52 1 77.88 15 LEU B N 1
ATOM 853 C CA . LEU B 1 15 ? -6.199 -10.859 7.625 1 77.88 15 LEU B CA 1
ATOM 854 C C . LEU B 1 15 ? -5.211 -9.758 8 1 77.88 15 LEU B C 1
ATOM 856 O O . LEU B 1 15 ? -4.883 -8.898 7.172 1 77.88 15 LEU B O 1
ATOM 860 N N . ARG B 1 16 ? -4.879 -9.82 9.25 1 83.75 16 ARG B N 1
ATOM 861 C CA . ARG B 1 16 ? -3.883 -8.859 9.719 1 83.75 16 ARG B CA 1
ATOM 862 C C . ARG B 1 16 ? -2.502 -9.188 9.156 1 83.75 16 ARG B C 1
ATOM 864 O O . ARG B 1 16 ? -2.09 -10.352 9.148 1 83.75 16 ARG B O 1
ATOM 871 N N . VAL B 1 17 ? -2.025 -8.172 8.578 1 86.19 17 VAL B N 1
ATOM 872 C CA . VAL B 1 17 ? -0.654 -8.312 8.094 1 86.19 17 VAL B CA 1
ATOM 873 C C . VAL B 1 17 ? 0.276 -7.426 8.922 1 86.19 17 VAL B C 1
ATOM 875 O O . VAL B 1 17 ? -0.129 -6.363 9.398 1 86.19 17 VAL B O 1
ATOM 878 N N . TYR B 1 18 ? 1.561 -7.961 9.109 1 84.88 18 TYR B N 1
ATOM 879 C CA . TYR B 1 18 ? 2.566 -7.219 9.859 1 84.88 18 TYR B CA 1
ATOM 880 C C . TYR B 1 18 ? 3.717 -6.789 8.953 1 84.88 18 TYR B C 1
ATOM 882 O O . TYR B 1 18 ? 4.688 -7.531 8.781 1 84.88 18 TYR B O 1
ATOM 890 N N . TRP B 1 19 ? 3.5 -5.645 8.328 1 91.44 19 TRP B N 1
ATOM 891 C CA . TRP B 1 19 ? 4.598 -5.094 7.543 1 91.44 19 TRP B CA 1
ATOM 892 C C . TRP B 1 19 ? 5.332 -4.004 8.32 1 91.44 19 TRP B C 1
ATOM 894 O O . TRP B 1 19 ? 4.703 -3.195 9.008 1 91.44 19 TRP B O 1
ATOM 904 N N . LYS B 1 20 ? 6.625 -4.055 8.297 1 90 20 LYS B N 1
ATOM 905 C CA . LYS B 1 20 ? 7.418 -2.926 8.773 1 90 20 LYS B CA 1
ATOM 906 C C . LYS B 1 20 ? 7.422 -1.789 7.758 1 90 20 LYS B C 1
ATOM 908 O O . LYS B 1 20 ? 7.973 -1.93 6.664 1 90 20 LYS B O 1
ATOM 913 N N . ILE B 1 21 ? 6.809 -0.695 8.18 1 92 21 ILE B N 1
ATOM 914 C CA . ILE B 1 21 ? 6.621 0.425 7.266 1 92 21 ILE B CA 1
ATOM 915 C C . ILE B 1 21 ? 7.332 1.662 7.809 1 92 21 ILE B C 1
ATOM 917 O O . ILE B 1 21 ? 7.309 1.916 9.016 1 92 21 ILE B O 1
ATOM 921 N N . TYR B 1 22 ? 7.93 2.391 6.922 1 87.25 22 TYR B N 1
ATOM 922 C CA . TYR B 1 22 ? 8.602 3.629 7.309 1 87.25 22 TYR B CA 1
ATOM 923 C C . TYR B 1 22 ? 7.598 4.648 7.84 1 87.25 22 TYR B C 1
ATOM 925 O O . TYR B 1 22 ? 6.453 4.695 7.387 1 87.25 22 TYR B O 1
ATOM 933 N N . GLY B 1 23 ? 8.07 5.375 8.758 1 88.88 23 GLY B N 1
ATOM 934 C CA . GLY B 1 23 ? 7.238 6.398 9.375 1 88.88 23 GLY B CA 1
ATOM 935 C C . GLY B 1 23 ? 6.609 7.34 8.367 1 88.88 23 GLY B C 1
ATOM 936 O O . GLY B 1 23 ? 5.41 7.617 8.43 1 88.88 23 GLY B O 1
ATOM 937 N N . ARG B 1 24 ? 7.375 7.738 7.473 1 91.56 24 ARG B N 1
ATOM 938 C CA . ARG B 1 24 ? 6.887 8.641 6.434 1 91.56 24 ARG B CA 1
ATOM 939 C C . ARG B 1 24 ? 5.707 8.031 5.688 1 91.56 24 ARG B C 1
ATOM 941 O O . ARG B 1 24 ? 4.68 8.68 5.492 1 91.56 24 ARG B O 1
ATOM 948 N N . THR B 1 25 ? 5.887 6.828 5.246 1 94.38 25 THR B N 1
ATOM 949 C CA . THR B 1 25 ? 4.836 6.137 4.508 1 94.38 25 THR B CA 1
ATOM 950 C C . THR B 1 25 ? 3.58 5.992 5.363 1 94.38 25 THR B C 1
ATOM 952 O O . THR B 1 25 ? 2.465 6.188 4.875 1 94.38 25 THR B O 1
ATOM 955 N N . ARG B 1 26 ? 3.76 5.715 6.641 1 94.38 26 ARG B N 1
ATOM 956 C CA . ARG B 1 26 ? 2.629 5.621 7.555 1 94.38 26 ARG B CA 1
ATOM 957 C C . ARG B 1 26 ? 1.882 6.945 7.645 1 94.38 26 ARG B C 1
ATOM 959 O O . ARG B 1 26 ? 0.65 6.973 7.668 1 94.38 26 ARG B O 1
ATOM 966 N N . TYR B 1 27 ? 2.582 8.008 7.66 1 94.31 27 TYR B N 1
ATOM 967 C CA . TYR B 1 27 ? 1.954 9.328 7.73 1 94.31 27 TYR B CA 1
ATOM 968 C C . TYR B 1 27 ? 1.206 9.641 6.441 1 94.31 27 TYR B C 1
ATOM 970 O O . TYR B 1 27 ? 0.107 10.203 6.477 1 94.31 27 TYR B O 1
ATOM 978 N N . ILE B 1 28 ? 1.812 9.305 5.395 1 96.31 28 ILE B N 1
ATOM 979 C CA . ILE B 1 28 ? 1.165 9.523 4.105 1 96.31 28 ILE B CA 1
ATOM 980 C C . ILE B 1 28 ? -0.195 8.828 4.082 1 96.31 28 ILE B C 1
ATOM 982 O O . ILE B 1 28 ? -1.208 9.445 3.748 1 96.31 28 ILE B O 1
ATOM 986 N N . VAL B 1 29 ? -0.204 7.539 4.453 1 96.75 29 VAL B N 1
ATOM 987 C CA . VAL B 1 29 ? -1.435 6.754 4.445 1 96.75 29 VAL B CA 1
ATOM 988 C C . VAL B 1 29 ? -2.441 7.367 5.418 1 96.75 29 VAL B C 1
ATOM 990 O O . VAL B 1 29 ? -3.623 7.508 5.09 1 96.75 29 VAL B O 1
ATOM 993 N N . LYS B 1 30 ? -1.978 7.762 6.574 1 96.25 30 LYS B N 1
ATOM 994 C CA . LYS B 1 30 ? -2.83 8.344 7.609 1 96.25 30 LYS B CA 1
ATOM 995 C C . LYS B 1 30 ? -3.514 9.609 7.109 1 96.25 30 LYS B C 1
ATOM 997 O O . LYS B 1 30 ? -4.73 9.758 7.238 1 96.25 30 LYS B O 1
ATOM 1002 N N . TYR B 1 31 ? -2.775 10.508 6.555 1 96.69 31 TYR B N 1
ATOM 1003 C CA . TYR B 1 31 ? -3.326 11.781 6.105 1 96.69 31 TYR B CA 1
ATOM 1004 C C . TYR B 1 31 ? -4.199 11.594 4.871 1 96.69 31 TYR B C 1
ATOM 1006 O O . TYR B 1 31 ? -5.211 12.273 4.707 1 96.69 31 TYR B O 1
ATOM 1014 N N . TYR B 1 32 ? -3.83 10.695 4 1 97.06 32 TYR B N 1
ATOM 1015 C CA . TYR B 1 32 ? -4.656 10.438 2.828 1 97.06 32 TYR B CA 1
ATOM 1016 C C . TYR B 1 32 ? -6.004 9.852 3.232 1 97.06 32 TYR B C 1
ATOM 1018 O O . TYR B 1 32 ? -7.027 10.141 2.611 1 97.06 32 TYR B O 1
ATOM 1026 N N . ALA B 1 33 ? -5.949 8.93 4.223 1 96.88 33 ALA B N 1
ATOM 1027 C CA . ALA B 1 33 ? -7.184 8.375 4.777 1 96.88 33 ALA B CA 1
ATOM 1028 C C . ALA B 1 33 ? -8.094 9.484 5.297 1 96.88 33 ALA B C 1
ATOM 1030 O O . ALA B 1 33 ? -9.297 9.492 5.023 1 96.88 33 ALA B O 1
ATOM 1031 N N . ALA B 1 34 ? -7.496 10.469 5.98 1 96.25 34 ALA B N 1
ATOM 1032 C CA . ALA B 1 34 ? -8.258 11.617 6.477 1 96.25 34 ALA B CA 1
ATOM 1033 C C . ALA B 1 34 ? -8.789 12.461 5.32 1 96.25 34 ALA B C 1
ATOM 1035 O O . ALA B 1 34 ? -9.945 12.883 5.34 1 96.25 34 ALA B O 1
ATOM 1036 N N . TYR B 1 35 ? -7.973 12.609 4.363 1 96.31 35 TYR B N 1
ATOM 1037 C CA . TYR B 1 35 ? -8.297 13.406 3.184 1 96.31 35 TYR B CA 1
ATOM 1038 C C . TYR B 1 35 ? -9.477 12.805 2.43 1 96.31 35 TYR B C 1
ATOM 1040 O O . TYR B 1 35 ? -10.406 13.523 2.039 1 96.31 35 TYR B O 1
ATOM 1048 N N . THR B 1 36 ? -9.5 11.516 2.207 1 96.94 36 THR B N 1
ATOM 1049 C CA . THR B 1 36 ? -10.5 10.836 1.396 1 96.94 36 THR B CA 1
ATOM 1050 C C . THR B 1 36 ? -11.648 10.336 2.262 1 96.94 36 THR B C 1
ATOM 1052 O O . THR B 1 36 ? -12.641 9.812 1.748 1 96.94 36 THR B O 1
ATOM 1055 N N . GLU B 1 37 ? -11.531 10.414 3.623 1 95.94 37 GLU B N 1
ATOM 1056 C CA . GLU B 1 37 ? -12.523 9.906 4.566 1 95.94 37 GLU B CA 1
ATOM 1057 C C . GLU B 1 37 ? -12.688 8.398 4.43 1 95.94 37 GLU B C 1
ATOM 1059 O O . GLU B 1 37 ? -13.812 7.891 4.375 1 95.94 37 GLU B O 1
ATOM 1064 N N . HIS B 1 38 ? -11.656 7.656 4.211 1 96.06 38 HIS B N 1
ATOM 1065 C CA . HIS B 1 38 ? -11.547 6.199 4.207 1 96.06 38 HIS B CA 1
ATOM 1066 C C . HIS B 1 38 ? -10.641 5.707 5.328 1 96.06 38 HIS B C 1
ATOM 1068 O O . HIS B 1 38 ? -9.961 6.508 5.977 1 96.06 38 HIS B O 1
ATOM 1074 N N . THR B 1 39 ? -10.75 4.418 5.586 1 95.19 39 THR B N 1
ATOM 1075 C CA . THR B 1 39 ? -9.82 3.85 6.555 1 95.19 39 THR B CA 1
ATOM 1076 C C . THR B 1 39 ? -8.453 3.617 5.922 1 95.19 39 THR B C 1
ATOM 1078 O O . THR B 1 39 ? -8.336 3.539 4.699 1 95.19 39 THR B O 1
ATOM 1081 N N . GLU B 1 40 ? -7.414 3.594 6.754 1 95.94 40 GLU B N 1
ATOM 1082 C CA . GLU B 1 40 ? -6.074 3.293 6.258 1 95.94 40 GLU B CA 1
ATOM 1083 C C . GLU B 1 40 ? -6.051 1.966 5.504 1 95.94 40 GLU B C 1
ATOM 1085 O O . GLU B 1 40 ? -5.418 1.854 4.453 1 95.94 40 GLU B O 1
ATOM 1090 N N . GLU B 1 41 ? -6.762 0.986 6.055 1 93.75 41 GLU B N 1
ATOM 1091 C CA . GLU B 1 41 ? -6.824 -0.335 5.438 1 93.75 41 GLU B CA 1
ATOM 1092 C C . GLU B 1 41 ? -7.398 -0.258 4.027 1 93.75 41 GLU B C 1
ATOM 1094 O O . GLU B 1 41 ? -6.902 -0.919 3.111 1 93.75 41 GLU B O 1
ATOM 1099 N N . GLU B 1 42 ? -8.398 0.486 3.855 1 93.75 42 GLU B N 1
ATOM 1100 C CA . GLU B 1 42 ? -9 0.669 2.537 1 93.75 42 GLU B CA 1
ATOM 1101 C C . GLU B 1 42 ? -8.023 1.339 1.574 1 93.75 42 GLU B C 1
ATOM 1103 O O . GLU B 1 42 ? -7.918 0.94 0.413 1 93.75 42 GLU B O 1
ATOM 1108 N N . ILE B 1 43 ? -7.309 2.361 2.064 1 95.69 43 ILE B N 1
ATOM 1109 C CA . ILE B 1 43 ? -6.332 3.082 1.256 1 95.69 43 ILE B CA 1
ATOM 1110 C C . ILE B 1 43 ? -5.223 2.129 0.817 1 95.69 43 ILE B C 1
ATOM 1112 O O . ILE B 1 43 ? -4.875 2.072 -0.365 1 95.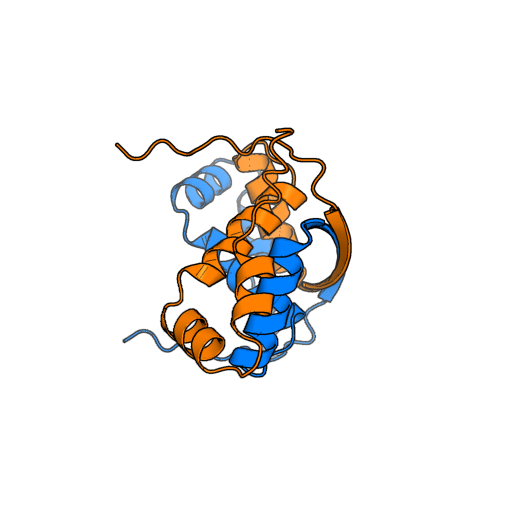69 43 ILE B O 1
ATOM 1116 N N . VAL B 1 44 ? -4.672 1.4 1.777 1 96.12 44 VAL B N 1
ATOM 1117 C CA . VAL B 1 44 ? -3.566 0.489 1.506 1 96.12 44 VAL B CA 1
ATOM 1118 C C . VAL B 1 44 ? -4.008 -0.571 0.498 1 96.12 44 VAL B C 1
ATOM 1120 O O . VAL B 1 44 ? -3.322 -0.811 -0.5 1 96.12 44 VAL B O 1
ATOM 1123 N N . ASP B 1 45 ? -5.168 -1.14 0.707 1 92.94 45 ASP B N 1
ATOM 1124 C CA . ASP B 1 45 ? -5.688 -2.172 -0.184 1 92.94 45 ASP B CA 1
ATOM 1125 C C . ASP B 1 45 ? -5.852 -1.641 -1.605 1 92.94 45 ASP B C 1
ATOM 1127 O O . ASP B 1 45 ? -5.43 -2.285 -2.568 1 92.94 45 ASP B O 1
ATOM 1131 N N . GLU B 1 46 ? -6.422 -0.516 -1.699 1 92.62 46 GLU B N 1
ATOM 1132 C CA . GLU B 1 46 ? -6.707 0.058 -3.012 1 92.62 46 GLU B CA 1
ATOM 1133 C C . GLU B 1 46 ? -5.418 0.403 -3.754 1 92.62 46 GLU B C 1
ATOM 1135 O O . GLU B 1 46 ? -5.289 0.12 -4.945 1 92.62 46 GLU B O 1
ATOM 1140 N N . PHE B 1 47 ? -4.516 1.013 -3.123 1 94.56 47 PHE B N 1
ATOM 1141 C CA . PHE B 1 47 ? -3.295 1.444 -3.791 1 94.56 47 PHE B CA 1
ATOM 1142 C C . PHE B 1 47 ? -2.439 0.245 -4.184 1 94.56 47 PHE B C 1
ATOM 1144 O O . PHE B 1 47 ? -1.812 0.245 -5.246 1 94.56 47 PHE B O 1
ATOM 1151 N N . LEU B 1 48 ? -2.375 -0.786 -3.361 1 95.75 48 LEU B N 1
ATOM 1152 C CA . LEU B 1 48 ? -1.542 -1.948 -3.652 1 95.75 48 LEU B CA 1
ATOM 1153 C C . LEU B 1 48 ? -2.121 -2.754 -4.812 1 95.75 48 LEU B C 1
ATOM 1155 O O . LEU B 1 48 ? -1.383 -3.432 -5.531 1 95.75 48 LEU B O 1
ATOM 1159 N N . THR B 1 49 ? -3.396 -2.664 -5.012 1 93.25 49 TH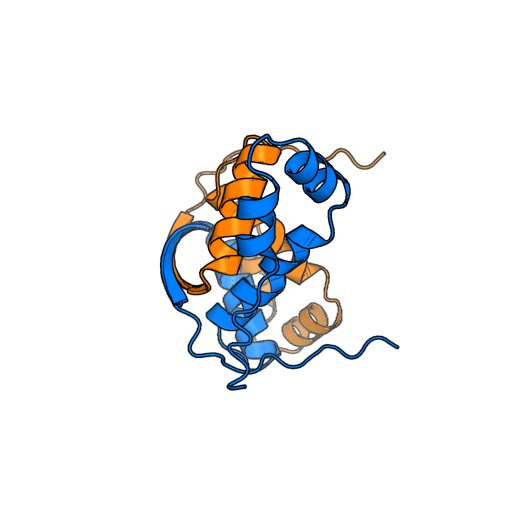R B N 1
ATOM 1160 C CA . THR B 1 49 ? -4.004 -3.354 -6.148 1 93.25 49 THR B CA 1
ATOM 1161 C C . THR B 1 49 ? -3.508 -2.764 -7.465 1 93.25 49 THR B C 1
ATOM 1163 O O . THR B 1 49 ? -3.58 -3.416 -8.508 1 93.25 49 THR B O 1
ATOM 1166 N N . ASN B 1 50 ? -2.912 -1.552 -7.379 1 91.25 50 ASN B N 1
ATOM 1167 C CA . ASN B 1 50 ? -2.375 -0.909 -8.57 1 91.25 50 ASN B CA 1
ATOM 1168 C C . ASN B 1 50 ? -1.17 -1.666 -9.125 1 91.25 50 ASN B C 1
ATOM 1170 O O . ASN B 1 50 ? -0.765 -1.45 -10.266 1 91.25 50 ASN B O 1
ATOM 1174 N N . ILE B 1 51 ? -0.631 -2.488 -8.406 1 94.94 51 ILE B N 1
ATOM 1175 C CA . ILE B 1 51 ? 0.467 -3.344 -8.844 1 94.94 51 ILE B CA 1
ATOM 1176 C C . ILE B 1 51 ? 0.039 -4.141 -10.078 1 94.94 51 ILE B C 1
ATOM 1178 O O . ILE B 1 51 ? 0.855 -4.426 -10.953 1 94.94 51 ILE B O 1
ATOM 1182 N N . LEU B 1 52 ? -1.254 -4.41 -10.219 1 94.06 52 LEU B N 1
ATOM 1183 C CA . LEU B 1 52 ? -1.788 -5.238 -11.297 1 94.06 52 LEU B CA 1
ATOM 1184 C C . LEU B 1 52 ? -1.766 -4.484 -12.625 1 94.06 52 LEU B C 1
ATOM 1186 O O . LEU B 1 52 ? -1.995 -5.074 -13.68 1 94.06 52 LEU B O 1
ATOM 1190 N N . LEU B 1 53 ? -1.396 -3.219 -12.555 1 92.69 53 LEU B N 1
ATOM 1191 C CA . LEU B 1 53 ? -1.281 -2.426 -13.781 1 92.69 53 LEU B CA 1
ATOM 1192 C C . LEU B 1 53 ? 0.058 -2.676 -14.461 1 92.69 53 LEU B C 1
ATOM 1194 O O . LEU B 1 53 ? 0.251 -2.283 -15.617 1 92.69 53 LEU B O 1
ATOM 1198 N N . ASP B 1 54 ? 0.949 -3.291 -13.781 1 93.5 54 ASP B N 1
ATOM 1199 C CA . ASP B 1 54 ? 2.232 -3.654 -14.375 1 93.5 54 ASP B CA 1
ATOM 1200 C C . ASP B 1 54 ? 2.082 -4.848 -15.312 1 93.5 54 ASP B C 1
ATOM 1202 O O . ASP B 1 54 ? 2.031 -5.996 -14.867 1 93.5 54 ASP B O 1
ATOM 1206 N N . GLU B 1 55 ? 2.129 -4.559 -16.547 1 94.88 55 GLU B N 1
ATOM 1207 C CA . GLU B 1 55 ? 1.901 -5.586 -17.562 1 94.88 55 GLU B CA 1
ATOM 1208 C C . GLU B 1 55 ? 3.016 -6.629 -17.547 1 94.88 55 GLU B C 1
ATOM 1210 O O . GLU B 1 55 ? 2.775 -7.809 -17.812 1 94.88 55 GLU B O 1
ATOM 1215 N N . ASN B 1 56 ? 4.238 -6.184 -17.281 1 96.81 56 ASN B N 1
ATOM 1216 C CA . ASN B 1 56 ? 5.352 -7.125 -17.219 1 96.81 56 ASN B CA 1
ATOM 1217 C C . ASN B 1 56 ? 5.184 -8.117 -16.078 1 96.81 56 ASN B C 1
ATOM 1219 O O . ASN B 1 56 ? 5.57 -9.281 -16.188 1 96.81 56 ASN B O 1
ATOM 1223 N N . PHE B 1 57 ? 4.684 -7.598 -15 1 95.94 57 PHE B N 1
ATOM 1224 C CA . PHE B 1 57 ? 4.379 -8.453 -13.859 1 95.94 57 PHE B CA 1
ATOM 1225 C C . PHE B 1 57 ? 3.352 -9.516 -14.242 1 95.94 57 PHE B C 1
ATOM 1227 O O . PHE B 1 57 ? 3.525 -10.695 -13.93 1 95.94 57 PHE B O 1
ATOM 1234 N N . LEU B 1 58 ? 2.301 -9.172 -14.922 1 95.62 58 LEU B N 1
ATOM 1235 C CA . LEU B 1 58 ? 1.261 -10.102 -15.336 1 95.62 58 LEU B CA 1
ATOM 1236 C C . LEU B 1 58 ? 1.817 -11.141 -16.312 1 95.62 58 LEU B C 1
ATOM 1238 O O . LEU B 1 58 ? 1.442 -12.312 -16.266 1 95.62 58 LEU B O 1
ATOM 1242 N N . GLU B 1 59 ? 2.674 -10.734 -17.203 1 96.38 59 GLU B N 1
ATOM 1243 C CA . GLU B 1 59 ? 3.32 -11.656 -18.125 1 96.38 59 GLU B CA 1
ATOM 1244 C C . GLU B 1 59 ? 4.191 -12.664 -17.391 1 96.38 59 GLU B C 1
ATOM 1246 O O . GLU B 1 59 ? 4.234 -13.844 -17.75 1 96.38 59 GLU B O 1
ATOM 1251 N N . TRP B 1 60 ? 4.926 -12.086 -16.422 1 96.69 60 TRP B N 1
ATOM 1252 C CA . TRP B 1 60 ? 5.762 -12.945 -15.594 1 96.69 60 TRP B CA 1
ATOM 1253 C C . TRP B 1 60 ? 4.926 -14.031 -14.922 1 96.69 60 TRP B C 1
ATOM 1255 O O . TRP B 1 60 ? 5.34 -15.188 -14.859 1 96.69 60 TRP B O 1
ATOM 1265 N N . ILE B 1 61 ? 3.764 -13.68 -14.383 1 95.94 61 ILE B N 1
ATOM 1266 C CA . ILE B 1 61 ? 2.869 -14.641 -13.742 1 95.94 61 ILE B CA 1
ATOM 1267 C C . ILE B 1 61 ? 2.441 -15.703 -14.75 1 95.94 61 ILE B C 1
ATOM 1269 O O . ILE B 1 61 ? 2.408 -16.891 -14.43 1 95.94 61 ILE B O 1
ATOM 1273 N N . LYS B 1 62 ? 2.1 -15.297 -15.938 1 95 62 LYS B N 1
ATOM 1274 C CA . LYS B 1 62 ? 1.596 -16.188 -16.969 1 95 62 LYS B CA 1
ATOM 1275 C C . LYS B 1 62 ? 2.623 -17.266 -17.312 1 95 62 LYS B C 1
ATOM 1277 O O . LYS B 1 62 ? 2.266 -18.344 -17.781 1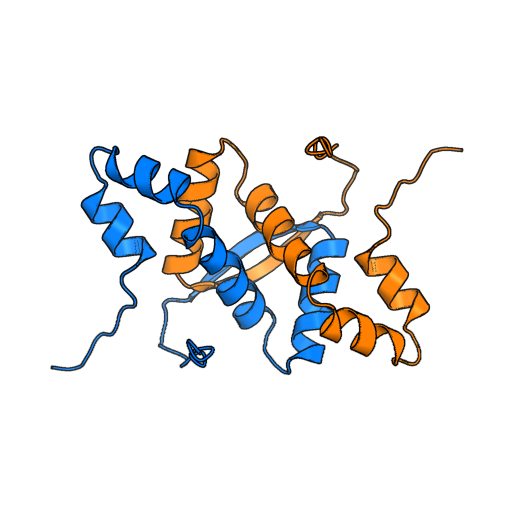 95 62 LYS B O 1
ATOM 1282 N N . ASN B 1 63 ? 3.848 -16.969 -17.109 1 95.25 63 ASN B N 1
ATOM 1283 C CA . ASN B 1 63 ? 4.93 -17.875 -17.453 1 95.25 63 ASN B CA 1
ATOM 1284 C C . ASN B 1 63 ? 5.246 -18.844 -16.312 1 95.25 63 ASN B C 1
ATOM 1286 O O . ASN B 1 63 ? 6.117 -19.703 -16.438 1 95.25 63 ASN B O 1
ATOM 1290 N N . LYS B 1 64 ? 4.652 -18.656 -15.305 1 94.5 64 LYS B N 1
ATOM 1291 C CA . LYS B 1 64 ? 4.828 -19.578 -14.18 1 94.5 64 LYS B CA 1
ATOM 1292 C C . LYS B 1 64 ? 4.031 -20.859 -14.383 1 94.5 64 LYS B C 1
ATOM 1294 O O . LYS B 1 64 ? 2.979 -20.844 -15.023 1 94.5 64 LYS B O 1
ATOM 1299 N N . ARG B 1 65 ? 4.578 -21.953 -13.906 1 93.12 65 ARG B N 1
ATOM 1300 C CA . ARG B 1 65 ? 3.91 -23.234 -13.992 1 93.12 65 ARG B CA 1
ATOM 1301 C C . ARG B 1 65 ? 2.537 -23.203 -13.336 1 93.12 65 ARG B C 1
ATOM 1303 O O . ARG B 1 65 ? 1.579 -23.781 -13.844 1 93.12 65 ARG B O 1
ATOM 1310 N N . TYR B 1 66 ? 2.303 -22.438 -12.203 1 91.25 66 TYR B N 1
ATOM 1311 C CA . TYR B 1 66 ? 1.063 -22.359 -11.445 1 91.25 66 TYR B CA 1
ATOM 1312 C C . TYR B 1 66 ? 0.369 -21.016 -11.688 1 91.25 66 TYR B C 1
ATOM 1314 O O . TYR B 1 66 ? -0.281 -20.469 -10.797 1 91.25 66 TYR B O 1
ATOM 1322 N N . ASN B 1 67 ? 0.462 -20.672 -12.898 1 93.06 67 ASN B N 1
ATOM 1323 C CA . ASN B 1 67 ? -0.038 -19.344 -13.234 1 93.06 67 ASN B CA 1
ATOM 1324 C C . ASN B 1 67 ? -1.553 -19.25 -13.062 1 93.06 67 ASN B C 1
ATOM 1326 O O . ASN B 1 67 ? -2.074 -18.219 -12.633 1 93.06 67 ASN B O 1
ATOM 1330 N N . LYS B 1 68 ? -2.295 -20.328 -13.328 1 92.12 68 LYS B N 1
ATOM 1331 C CA . LYS B 1 68 ? -3.748 -20.312 -13.188 1 92.12 68 LYS B CA 1
ATOM 1332 C C . LYS B 1 68 ? -4.156 -20.094 -11.734 1 92.12 68 LYS B C 1
ATOM 1334 O O . LYS B 1 68 ? -5.062 -19.312 -11.445 1 92.12 68 LYS B O 1
ATOM 1339 N N . ARG B 1 69 ? -3.496 -20.844 -10.852 1 92.19 69 ARG B N 1
ATOM 1340 C CA . ARG B 1 69 ? -3.775 -20.703 -9.43 1 92.19 69 ARG B CA 1
ATOM 1341 C C . ARG B 1 69 ? -3.453 -19.297 -8.938 1 92.19 69 ARG B C 1
ATOM 1343 O O . ARG B 1 69 ? -4.23 -18.703 -8.188 1 92.19 69 ARG B O 1
ATOM 1350 N N . ILE B 1 70 ? -2.338 -18.75 -9.391 1 93.19 70 ILE B N 1
ATOM 1351 C CA . ILE B 1 70 ? -1.913 -17.406 -8.992 1 93.19 70 ILE B CA 1
ATOM 1352 C C . ILE B 1 70 ? -2.912 -16.375 -9.5 1 93.19 70 ILE B C 1
ATOM 1354 O O . ILE B 1 70 ? -3.361 -15.508 -8.742 1 93.19 70 ILE B O 1
ATOM 1358 N N . MET B 1 71 ? -3.268 -16.531 -10.703 1 91.56 71 MET B N 1
ATOM 1359 C CA . MET B 1 71 ? -4.203 -15.594 -11.312 1 91.56 71 MET B CA 1
ATOM 1360 C C . MET B 1 71 ? -5.547 -15.617 -10.586 1 91.56 71 MET B C 1
ATOM 1362 O O . MET B 1 71 ? -6.164 -14.562 -10.391 1 91.56 71 MET B O 1
ATOM 1366 N N . ASN B 1 72 ? -5.977 -16.781 -10.227 1 90.62 72 ASN B N 1
ATOM 1367 C CA . ASN B 1 72 ? -7.223 -16.891 -9.477 1 90.62 72 ASN B CA 1
ATOM 1368 C C . ASN B 1 72 ? -7.141 -16.172 -8.133 1 90.62 72 ASN B C 1
ATOM 1370 O O . ASN B 1 72 ? -8.117 -15.562 -7.691 1 90.62 72 ASN B O 1
ATOM 1374 N N . ARG B 1 73 ? -6.031 -16.141 -7.574 1 89.12 73 ARG B N 1
ATOM 1375 C CA . ARG B 1 73 ? -5.84 -15.523 -6.266 1 89.12 73 ARG B CA 1
ATOM 1376 C C . ARG B 1 73 ? -5.801 -14 -6.379 1 89.12 73 ARG B C 1
ATOM 1378 O O . ARG B 1 73 ? -6.328 -13.297 -5.516 1 89.12 73 ARG B O 1
ATOM 1385 N N . ILE B 1 74 ? -5.215 -13.562 -7.461 1 90.56 74 ILE B N 1
ATOM 1386 C CA . ILE B 1 74 ? -4.965 -12.133 -7.48 1 90.56 74 ILE B CA 1
ATOM 1387 C C . ILE B 1 74 ? -6.105 -11.414 -8.195 1 90.56 74 ILE B C 1
ATOM 1389 O O . ILE B 1 74 ? -6.293 -10.203 -8.031 1 90.56 74 ILE B O 1
ATOM 1393 N N . PHE B 1 75 ? -6.852 -12.078 -9 1 84.56 75 PHE B N 1
ATOM 1394 C CA . PHE B 1 75 ? -7.961 -11.43 -9.695 1 84.56 75 PHE B CA 1
ATOM 1395 C C . PHE B 1 75 ? -9.297 -11.82 -9.078 1 84.56 75 PHE B C 1
ATOM 1397 O O . PHE B 1 75 ? -10.289 -11.109 -9.234 1 84.56 75 PHE B O 1
ATOM 1404 N N . ASN B 1 76 ? -9.492 -13.07 -8.656 1 65.06 76 ASN B N 1
ATOM 1405 C CA . ASN B 1 76 ? -10.805 -13.508 -8.188 1 65.06 76 ASN B CA 1
ATOM 1406 C C . ASN B 1 76 ? -11.227 -12.781 -6.918 1 65.06 76 ASN B C 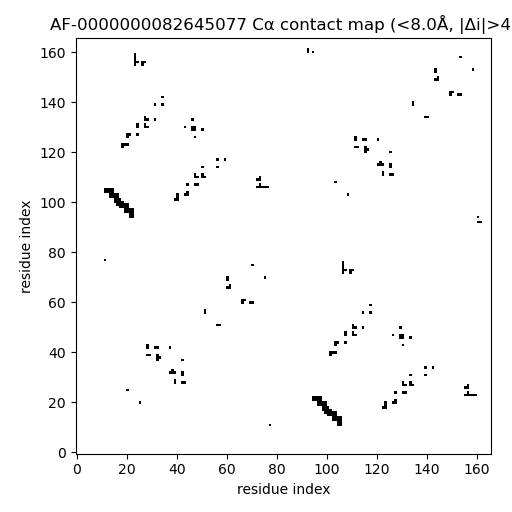1
ATOM 1408 O O . ASN B 1 76 ? -10.484 -12.766 -5.934 1 65.06 76 ASN B O 1
ATOM 1412 N N . SER B 1 77 ? -11.922 -11.828 -7.191 1 54.53 77 SER B N 1
ATOM 1413 C CA . SER B 1 77 ? -12.75 -11.242 -6.145 1 54.53 77 SER B CA 1
ATOM 1414 C C . SER B 1 77 ? -13.727 -12.258 -5.578 1 54.53 77 SER B C 1
ATOM 1416 O O . SER B 1 77 ? -14.289 -13.062 -6.316 1 54.53 77 SER B O 1
ATOM 1418 N N . ARG B 1 78 ? -13.469 -13.102 -4.613 1 45.72 78 ARG B N 1
ATOM 1419 C CA . ARG B 1 78 ? -14.578 -13.961 -4.227 1 45.72 78 ARG B CA 1
ATOM 1420 C C . ARG B 1 78 ? -15.914 -13.281 -4.484 1 45.72 78 ARG B C 1
ATOM 1422 O O . ARG B 1 78 ? -16.281 -12.32 -3.797 1 45.72 78 ARG B O 1
ATOM 1429 N N . GLU B 1 79 ? -16.297 -12.922 -5.676 1 37.62 79 GLU B N 1
ATOM 1430 C CA . GLU B 1 79 ? -17.75 -12.922 -5.902 1 37.62 79 GLU B CA 1
ATOM 1431 C C . GLU B 1 79 ? -18.375 -14.25 -5.477 1 37.62 79 GLU B C 1
ATOM 1433 O O . GLU B 1 79 ? -18.25 -15.25 -6.184 1 37.62 79 GLU B O 1
ATOM 1438 N N . THR B 1 80 ? -18.016 -14.883 -4.426 1 34.75 80 THR B N 1
ATOM 1439 C CA . THR B 1 80 ? -19.031 -15.883 -4.117 1 34.75 80 THR B CA 1
ATOM 1440 C C . THR B 1 80 ? -20.422 -15.336 -4.398 1 34.75 80 THR B C 1
ATOM 1442 O O . THR B 1 80 ? -20.922 -14.469 -3.67 1 34.75 80 THR B O 1
ATOM 1445 N N . SER B 1 81 ? -20.844 -14.992 -5.551 1 32.75 81 SER B N 1
ATOM 1446 C CA . SER B 1 81 ? -22.25 -15.141 -5.895 1 32.75 81 SER B CA 1
ATOM 1447 C C . SER B 1 81 ? -22.828 -16.453 -5.355 1 32.75 81 SER B C 1
ATOM 1449 O O . SER B 1 81 ? -22.188 -17.5 -5.477 1 32.75 81 SER B O 1
ATOM 1451 N N . ILE B 1 82 ? -23.531 -16.422 -4.254 1 33.41 82 ILE B N 1
ATOM 1452 C CA . ILE B 1 82 ? -24.625 -17.375 -4.043 1 33.41 82 ILE B CA 1
ATOM 1453 C C . ILE B 1 82 ? -25.297 -17.688 -5.379 1 33.41 82 ILE B C 1
ATOM 1455 O O . ILE B 1 82 ? -25.844 -16.797 -6.035 1 33.41 82 ILE B O 1
ATOM 1459 N N . GLY B 1 83 ? -24.766 -18.406 -6.363 1 23.78 83 GLY B N 1
ATOM 1460 C CA . GLY B 1 83 ? -25.828 -19.156 -6.996 1 23.78 83 GLY B CA 1
ATOM 1461 C C . GLY B 1 83 ? -26.609 -20.016 -6.02 1 23.78 83 GLY B C 1
ATOM 1462 O O . GLY B 1 83 ? -26.109 -20.344 -4.938 1 23.78 83 GLY B O 1
#